Protein 2O8I (pdb70)

Secondary structure (DSSP, 8-state):
--HHHHHHHHTTSSTT-HHHHHHHHHTTGGGS-SSHHHHHHHHHHHHHHS-HHHHHHHHHHSPPHHHHHHHHHTT--TTS--HHHHHHHHHHHHHHHHHHSS------TT--HHHHHHHHHHHHTS-HHHHHHHHHHHHHHHHHHHHH-----

Foldseek 3Di:
DDLVCQLVVQVPLLHVRSVLSNVLVVVPVVVFDLALVGVLVSSVVSLVVDDVVSVVVSQQRDDAPLVVLVVVVVPDVSVVDDPVLSVVSVVLQVLQCVQAVGGDAAQDVPHDSVNVVVCSVVQSPDDNVVNSVVSSVVSSVSSSVVSVVGHHD

Solvent-accessible surface area: 8552 Å² total

Radius of gyration: 16.18 Å; Cα contacts (8 Å, |Δi|>4): 161; chains: 1; bounding box: 36×39×39 Å

CATH classification: 1.10.3330.10

Structure (mmCIF, N/CA/C/O backbone):
data_2O8I
#
_entry.id   2O8I
#
_cell.length_a   130.291
_cell.length_b   130.291
_cell.length_c   83.402
_cell.angle_alpha   90.00
_cell.angle_beta   90.00
_cell.angle_gamma   120.00
#
_symmetry.space_group_name_H-M   'P 65 2 2'
#
loop_
_entity.id
_entity.type
_entity.pdbx_description
1 polymer 'Hypothetical protein Atu2327'
2 water water
#
loop_
_atom_site.group_PDB
_atom_site.id
_atom_site.type_symbol
_atom_site.label_atom_id
_atom_site.label_alt_id
_atom_site.label_comp_id
_atom_site.label_asym_id
_atom_site.label_entity_id
_atom_site.label_seq_id
_atom_site.pdbx_PDB_ins_code
_atom_site.Cartn_x
_atom_site.Cartn_y
_atom_site.Cartn_z
_atom_site.occupancy
_atom_site.B_iso_or_equiv
_atom_site.auth_seq_id
_atom_site.auth_comp_id
_atom_site.auth_asym_id
_atom_site.auth_atom_id
_atom_site.pdbx_PDB_model_num
ATOM 9 N N . VAL A 1 2 ? 19.401 81.293 39.478 1.00 28.23 2 VAL A N 1
ATOM 10 C CA . VAL A 1 2 ? 20.758 80.991 39.043 1.00 26.78 2 VAL A CA 1
ATOM 11 C C . VAL A 1 2 ? 21.663 82.234 39.039 1.00 26.60 2 VAL A C 1
ATOM 12 O O . VAL A 1 2 ? 21.508 83.094 38.193 1.00 26.50 2 VAL A O 1
ATOM 16 N N . THR A 1 3 ? 22.609 82.332 39.970 1.00 26.68 3 THR A N 1
ATOM 17 C CA . THR A 1 3 ? 23.549 83.451 39.960 1.00 27.04 3 THR A CA 1
ATOM 18 C C . THR A 1 3 ? 24.482 83.402 38.769 1.00 28.49 3 THR A C 1
ATOM 19 O O . THR A 1 3 ? 24.567 82.396 38.067 1.00 29.52 3 THR A O 1
ATOM 23 N N . ARG A 1 4 ? 25.197 84.497 38.530 1.00 29.82 4 ARG A N 1
ATOM 24 C CA . ARG A 1 4 ? 26.121 84.601 37.391 1.00 30.34 4 ARG A CA 1
ATOM 25 C C . ARG A 1 4 ? 27.258 83.605 37.525 1.00 30.82 4 ARG A C 1
ATOM 26 O O . ARG A 1 4 ? 27.666 82.976 36.569 1.00 31.95 4 ARG A O 1
ATOM 34 N N . GLU A 1 5 ? 27.771 83.499 38.736 1.00 31.31 5 GLU A N 1
ATOM 35 C CA . GLU A 1 5 ? 28.949 82.771 39.042 1.00 32.09 5 GLU A CA 1
ATOM 36 C C . GLU A 1 5 ? 28.627 81.332 38.750 1.00 31.55 5 GLU A C 1
ATOM 37 O O .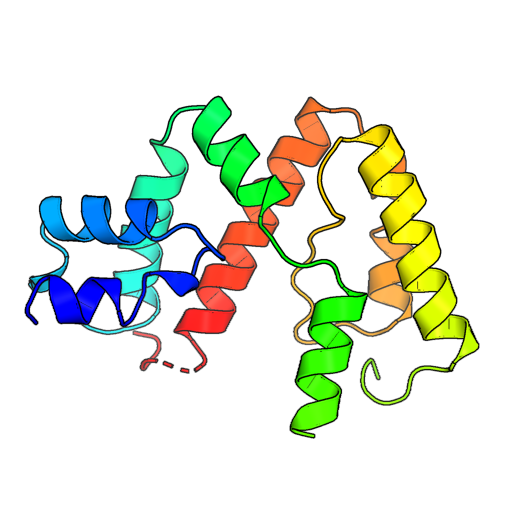 GLU A 1 5 ? 29.439 80.590 38.203 1.00 31.78 5 GLU A O 1
ATOM 43 N N . GLU A 1 6 ? 27.410 80.961 39.081 1.00 30.43 6 GLU A N 1
ATOM 44 C CA . GLU A 1 6 ? 27.000 79.619 38.933 1.00 29.82 6 GLU A CA 1
ATOM 45 C C . GLU A 1 6 ? 26.717 79.262 37.463 1.00 28.60 6 GLU A C 1
ATOM 46 O O . GLU A 1 6 ? 27.220 78.269 36.943 1.00 29.72 6 GLU A O 1
ATOM 52 N N . PHE A 1 7 ? 25.958 80.075 36.774 1.00 27.12 7 PHE A N 1
ATOM 53 C CA . PHE A 1 7 ? 25.778 79.889 35.338 1.00 26.30 7 PHE A CA 1
ATOM 54 C C . PHE A 1 7 ? 27.067 79.758 34.537 1.00 27.13 7 PHE A C 1
ATOM 55 O O . PHE A 1 7 ? 27.182 78.920 33.661 1.00 27.75 7 PHE A O 1
ATOM 63 N N . VAL A 1 8 ? 28.037 80.603 34.809 1.00 28.05 8 VAL A N 1
ATOM 64 C CA . VAL A 1 8 ? 29.251 80.591 34.040 1.00 28.60 8 VAL A CA 1
ATOM 65 C C . VAL A 1 8 ? 30.038 79.378 34.445 1.00 29.92 8 VAL A C 1
ATOM 66 O O . VAL A 1 8 ? 30.775 78.821 33.645 1.00 31.07 8 VAL A O 1
ATOM 70 N N . ALA A 1 9 ? 29.825 78.901 35.663 1.00 29.87 9 ALA A N 1
ATOM 71 C CA . ALA A 1 9 ? 30.617 77.831 36.127 1.00 29.34 9 ALA A CA 1
ATOM 72 C C . ALA A 1 9 ? 30.337 76.426 35.590 1.00 30.85 9 ALA A C 1
ATOM 73 O O . ALA A 1 9 ? 31.182 75.884 34.908 1.00 32.60 9 ALA A O 1
ATOM 75 N N . ARG A 1 10 ? 29.184 75.796 35.758 1.00 31.55 10 ARG A N 1
ATOM 76 C CA . ARG A 1 10 ? 28.114 75.592 34.830 1.00 29.86 10 ARG A CA 1
ATOM 77 C C . ARG A 1 10 ? 28.285 75.381 33.351 1.00 29.35 10 ARG A C 1
ATOM 78 O O . ARG A 1 10 ? 28.393 74.235 32.908 1.00 27.84 10 ARG A O 1
ATOM 86 N N . PHE A 1 11 ? 28.272 76.477 32.593 1.00 28.10 11 PHE A N 1
ATOM 87 C CA . PHE A 1 11 ? 28.133 76.377 31.174 1.00 27.76 11 PHE A CA 1
ATOM 88 C C . PHE A 1 11 ? 29.317 77.079 30.513 1.00 29.05 11 PHE A C 1
ATOM 89 O O . PHE A 1 11 ? 29.409 77.126 29.289 1.00 29.42 11 PHE A O 1
ATOM 97 N N . GLY A 1 12 ? 30.239 77.610 31.317 1.00 29.67 12 GLY A N 1
ATOM 98 C CA . GLY A 1 12 ? 31.471 78.190 30.796 1.00 31.44 12 GLY A CA 1
ATOM 99 C C . GLY A 1 12 ? 32.322 77.279 29.908 1.00 33.33 12 GLY A C 1
ATOM 100 O O . GLY A 1 12 ? 32.974 77.778 28.995 1.00 33.46 12 GLY A O 1
ATOM 101 N N . GLY A 1 13 ? 32.314 75.956 30.181 1.00 34.15 13 GLY A N 1
ATOM 102 C CA . GLY A 1 13 ? 33.093 74.982 29.440 1.00 34.01 13 GLY A CA 1
ATOM 103 C C . GLY A 1 13 ? 32.384 74.347 28.252 1.00 34.90 13 GLY A C 1
ATOM 104 O O . GLY A 1 13 ? 32.966 73.517 27.555 1.00 35.79 13 GLY A O 1
ATOM 105 N N . VAL A 1 14 ? 31.126 74.670 28.017 1.00 34.35 14 VAL A N 1
ATOM 106 C CA . VAL A 1 14 ? 30.392 73.961 26.974 1.00 35.18 14 VAL A CA 1
ATOM 107 C C . VAL A 1 14 ? 31.037 74.274 25.610 1.00 36.04 14 VAL A C 1
ATOM 108 O O . VAL A 1 14 ? 31.108 73.430 24.714 1.00 37.41 14 VAL A O 1
ATOM 112 N N . PHE A 1 15 ? 31.459 75.512 25.449 1.00 36.37 15 PHE A N 1
ATOM 113 C CA . PHE A 1 15 ? 32.376 75.886 24.405 1.00 36.25 15 PHE A CA 1
ATOM 114 C C . PHE A 1 15 ? 33.688 75.917 25.156 1.00 36.46 15 PHE A C 1
ATOM 115 O O . PHE A 1 15 ? 33.913 76.737 26.040 1.00 36.34 15 PHE A O 1
ATOM 123 N N . GLU A 1 16 ? 34.542 74.977 24.808 1.00 36.98 16 GLU A N 1
ATOM 124 C CA . GLU A 1 16 ? 35.735 74.711 25.536 1.00 37.53 16 GLU A CA 1
ATOM 125 C C . GLU A 1 16 ? 36.584 75.963 25.750 1.00 37.81 16 GLU A C 1
ATOM 126 O O . GLU A 1 16 ? 36.764 76.730 24.829 1.00 37.82 16 GLU A O 1
ATOM 132 N N . HIS A 1 17 ? 37.083 76.164 26.975 1.00 38.90 17 HIS A N 1
ATOM 133 C CA . HIS A 1 17 ? 37.901 77.321 27.319 1.00 39.59 17 HIS A CA 1
ATOM 134 C C . HIS A 1 17 ? 37.287 78.644 26.854 1.00 40.79 17 HIS A C 1
ATOM 135 O O . HIS A 1 17 ? 38.007 79.657 26.730 1.00 42.07 17 HIS A O 1
ATOM 142 N N . SER A 1 18 ? 35.963 78.681 26.644 1.00 40.04 18 SER A N 1
ATOM 143 C CA . SER A 1 18 ? 35.325 79.924 26.188 1.00 39.88 18 SER A CA 1
ATOM 144 C C . SER A 1 18 ? 34.220 80.511 27.145 1.00 40.18 18 SER A C 1
ATOM 145 O O . SER A 1 18 ? 33.046 80.714 26.748 1.00 38.83 18 SER A O 1
ATOM 148 N N . PRO A 1 19 ? 34.611 80.784 28.426 1.00 40.02 19 PRO A N 1
ATOM 149 C CA . PRO A 1 19 ? 33.638 81.284 29.387 1.00 39.77 19 PRO A CA 1
ATOM 150 C C . PRO A 1 19 ? 32.950 82.558 28.909 1.00 39.44 19 PRO A C 1
ATOM 151 O O . PRO A 1 19 ? 31.800 82.763 29.261 1.00 40.35 19 PRO A O 1
ATOM 155 N N . PHE A 1 20 ? 33.589 83.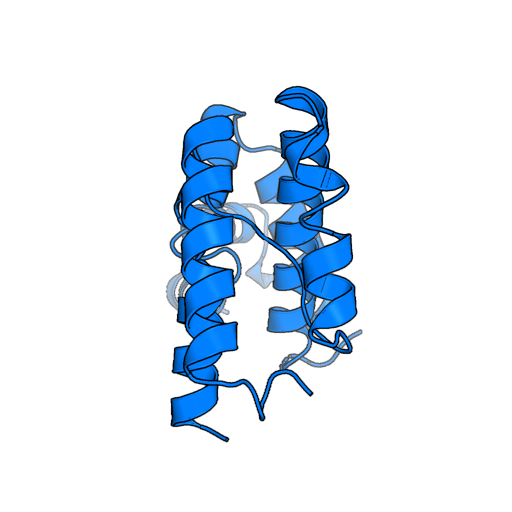374 28.068 1.00 39.02 20 PHE A N 1
ATOM 156 C CA . PHE A 1 20 ? 32.927 84.612 27.582 1.00 38.11 20 PHE A CA 1
ATOM 157 C C . PHE A 1 20 ? 31.586 84.319 26.907 1.00 37.92 20 PHE A C 1
ATOM 158 O O . PHE A 1 20 ? 30.659 85.145 26.991 1.00 38.56 20 PHE A O 1
ATOM 166 N N . ILE A 1 21 ? 31.467 83.164 26.238 1.00 37.56 21 ILE A N 1
ATOM 167 C CA . ILE A 1 21 ? 30.177 82.737 25.646 1.00 37.33 21 ILE A CA 1
ATOM 168 C C . ILE A 1 21 ? 29.097 82.727 26.731 1.00 38.31 21 ILE A C 1
ATOM 169 O O . ILE A 1 21 ? 28.000 83.280 26.531 1.00 38.38 21 ILE A O 1
ATOM 174 N N . ALA A 1 22 ? 29.436 82.156 27.897 1.00 38.79 22 ALA A N 1
ATOM 175 C CA . ALA A 1 22 ? 28.489 81.978 28.988 1.00 38.78 22 ALA A CA 1
ATOM 176 C C . ALA A 1 22 ? 28.248 83.292 29.704 1.00 39.57 22 ALA A C 1
ATOM 177 O O . ALA A 1 22 ? 27.121 83.529 30.111 1.00 40.89 22 ALA A O 1
ATOM 179 N N . GLU A 1 23 ? 29.284 84.126 29.874 1.00 39.78 23 GLU A N 1
ATOM 180 C CA . GLU A 1 23 ? 29.149 85.472 30.475 1.00 40.68 23 GLU A CA 1
ATOM 181 C C . GLU A 1 23 ? 28.126 86.304 29.684 1.00 40.35 23 GLU A C 1
ATOM 182 O O . GLU A 1 23 ? 27.167 86.843 30.249 1.00 41.60 23 GLU A O 1
ATOM 188 N N . ARG A 1 24 ? 28.320 86.410 28.375 1.00 39.01 24 ARG A N 1
ATOM 189 C CA . ARG A 1 24 ? 27.417 87.197 27.558 1.00 38.18 24 ARG A CA 1
ATOM 190 C C . ARG A 1 24 ? 26.033 86.617 27.547 1.00 37.92 24 ARG A C 1
ATOM 191 O O . ARG A 1 24 ? 25.053 87.374 27.614 1.00 39.58 24 ARG A O 1
ATOM 199 N N . ALA A 1 25 ? 25.916 85.287 27.456 1.00 36.87 25 ALA A N 1
ATOM 200 C CA . ALA A 1 25 ? 24.577 84.662 27.541 1.00 34.67 25 ALA A CA 1
ATOM 201 C C . ALA A 1 25 ? 23.891 85.069 28.844 1.00 33.25 25 ALA A C 1
ATOM 202 O O . ALA A 1 25 ? 22.667 85.236 28.862 1.00 32.41 25 ALA A O 1
ATOM 204 N N . TYR A 1 26 ? 24.675 85.214 29.917 1.00 31.21 26 TYR A N 1
ATOM 205 C CA . TYR A 1 26 ? 24.081 85.524 31.193 1.00 31.18 26 TYR A CA 1
ATOM 206 C C . TYR A 1 26 ? 23.532 86.956 31.181 1.00 32.43 26 TYR A C 1
ATOM 207 O O . TYR A 1 26 ? 22.427 87.215 31.696 1.00 32.11 26 TYR A O 1
ATOM 216 N N . ASP A 1 27 ? 24.297 87.868 30.565 1.00 33.43 27 ASP A N 1
ATOM 217 C CA . ASP A 1 27 ? 23.888 89.254 30.425 1.00 34.19 27 ASP A CA 1
ATOM 218 C C . ASP A 1 27 ? 22.751 89.442 29.440 1.00 33.77 27 ASP A C 1
ATOM 219 O O . ASP A 1 27 ? 22.055 90.453 29.514 1.00 34.92 27 ASP A O 1
ATOM 224 N N . ALA A 1 28 ? 22.517 88.467 28.572 1.00 32.56 28 ALA A N 1
ATOM 225 C CA . ALA A 1 28 ? 21.325 88.459 27.720 1.00 32.12 28 ALA A CA 1
ATOM 226 C C . ALA A 1 28 ? 20.089 87.860 28.388 1.00 32.74 28 ALA A C 1
ATOM 227 O O . ALA A 1 28 ? 19.018 87.737 27.753 1.00 33.47 28 ALA A O 1
ATOM 229 N N . GLY A 1 29 ? 20.203 87.490 29.661 1.00 32.87 29 GLY A N 1
ATOM 230 C CA . GLY A 1 29 ? 19.031 87.029 30.399 1.00 32.67 29 GLY A CA 1
ATOM 231 C C . GLY A 1 29 ? 19.048 85.530 30.636 1.00 32.40 29 GLY A C 1
ATOM 232 O O . GLY A 1 29 ? 18.006 84.923 30.899 1.00 32.19 29 GLY A O 1
ATOM 233 N N . GLY A 1 30 ? 20.237 84.942 30.555 1.00 32.28 30 GLY A N 1
ATOM 234 C CA . GLY A 1 30 ? 20.449 83.510 30.852 1.00 31.82 30 GLY A CA 1
ATOM 235 C C . GLY A 1 30 ? 19.694 82.950 32.063 1.00 31.19 30 GLY A C 1
ATOM 236 O O . GLY A 1 30 ? 19.065 81.883 31.963 1.00 32.09 30 GLY A O 1
ATOM 237 N N . ALA A 1 31 ? 19.707 83.667 33.188 1.00 29.17 31 ALA A N 1
ATOM 238 C CA . ALA A 1 31 ? 19.027 83.185 34.399 1.00 28.17 31 ALA A CA 1
ATOM 239 C C . ALA A 1 31 ? 17.530 82.982 34.268 1.00 27.67 31 ALA A C 1
ATOM 240 O O . ALA A 1 31 ? 16.938 82.428 35.165 1.00 27.56 31 ALA A O 1
ATOM 242 N N . GLY A 1 32 ? 16.916 83.464 33.187 1.00 27.88 32 GLY A N 1
ATOM 243 C CA . GLY A 1 32 ? 15.470 83.308 32.961 1.00 27.46 32 GLY A CA 1
ATOM 244 C C . GLY A 1 32 ? 15.180 82.111 32.055 1.00 27.80 32 GLY A C 1
ATOM 245 O O . GLY A 1 32 ? 14.004 81.774 31.808 1.00 27.33 32 GLY A O 1
ATOM 246 N N . LEU A 1 33 ? 16.250 81.469 31.547 1.00 27.37 33 LEU A N 1
ATOM 247 C CA . LEU A 1 33 ? 16.111 80.267 30.708 1.00 27.42 33 LEU A CA 1
ATOM 248 C C . LEU A 1 33 ? 15.544 79.106 31.506 1.00 27.04 33 LEU A C 1
ATOM 249 O O . LEU A 1 33 ? 15.859 78.945 32.668 1.00 26.99 33 LEU A O 1
ATOM 254 N N . GLU A 1 34 ? 14.677 78.328 30.881 1.00 26.75 34 GLU A N 1
ATOM 255 C CA . GLU A 1 34 ? 14.408 76.964 31.301 1.00 26.57 34 GLU A CA 1
ATOM 256 C C . GLU A 1 34 ? 15.759 76.189 31.211 1.00 25.86 34 GLU A C 1
ATOM 257 O O . GLU A 1 34 ? 16.526 76.309 30.209 1.00 23.80 34 GLU A O 1
ATOM 263 N N . LEU A 1 35 ? 16.072 75.409 32.245 1.00 24.86 35 LEU A N 1
ATOM 264 C CA . LEU A 1 35 ? 17.343 74.705 32.206 1.00 24.30 35 LEU A CA 1
ATOM 265 C C . LEU A 1 35 ? 17.173 73.363 31.482 1.00 24.31 35 LEU A C 1
ATOM 266 O O . LEU A 1 35 ? 17.029 72.288 32.101 1.00 24.18 35 LEU A O 1
ATOM 271 N N . THR A 1 36 ? 17.143 73.472 30.160 1.00 23.78 36 THR A N 1
ATOM 272 C CA . THR A 1 36 ? 17.034 72.343 29.281 1.00 24.17 36 THR A CA 1
ATOM 273 C C . THR A 1 36 ? 18.154 72.498 28.284 1.00 25.05 36 THR A C 1
ATOM 274 O O . THR A 1 36 ? 18.620 73.612 28.047 1.00 25.20 36 THR A O 1
ATOM 278 N N . ALA A 1 37 ? 18.586 71.388 27.700 1.00 25.94 37 ALA A N 1
ATOM 279 C CA . ALA A 1 37 ? 19.580 71.456 26.663 1.00 27.30 37 ALA A CA 1
ATOM 280 C C . ALA A 1 37 ? 19.115 72.345 25.522 1.00 28.92 37 ALA A C 1
ATOM 281 O O . ALA A 1 37 ? 19.894 73.158 25.098 1.00 30.38 37 ALA A O 1
ATOM 283 N N . LYS A 1 38 ? 17.864 72.231 25.042 1.00 30.28 38 LYS A N 1
ATOM 284 C CA . LYS A 1 38 ? 17.364 73.099 23.953 1.00 32.30 38 LYS A CA 1
ATOM 285 C C . LYS A 1 38 ? 17.493 74.574 24.266 1.00 31.07 38 LYS A C 1
ATOM 286 O O . LYS A 1 38 ? 18.111 75.324 23.488 1.00 30.93 38 LYS A O 1
ATOM 292 N N . ALA A 1 39 ? 16.934 74.987 25.411 1.00 30.19 39 ALA A N 1
ATOM 293 C CA . ALA A 1 39 ? 16.984 76.385 25.834 1.00 29.80 39 ALA A CA 1
ATOM 294 C C . ALA A 1 39 ? 18.420 76.864 25.975 1.00 30.12 39 ALA A C 1
ATOM 295 O O . ALA A 1 39 ? 18.817 77.792 25.303 1.00 30.99 39 ALA A O 1
ATOM 297 N N . VAL A 1 40 ? 19.230 76.207 26.801 1.00 30.60 40 VAL A N 1
ATOM 298 C CA . VAL A 1 40 ? 20.582 76.716 27.078 1.00 30.11 40 VAL A CA 1
ATOM 299 C C . VAL A 1 40 ? 21.449 76.692 25.805 1.00 31.90 40 VAL A C 1
ATOM 300 O O . VAL A 1 40 ? 22.256 77.613 25.567 1.00 32.88 40 VAL A O 1
ATOM 304 N N . HIS A 1 41 ? 21.284 75.662 24.980 1.00 32.21 41 HIS A N 1
ATOM 305 C CA . HIS A 1 41 ? 22.028 75.586 23.732 1.00 33.14 41 HIS A CA 1
ATOM 306 C C . HIS A 1 41 ? 21.664 76.724 22.784 1.00 33.82 41 HIS A C 1
ATOM 307 O O . HIS A 1 41 ? 22.563 77.295 22.158 1.00 33.73 41 HIS A O 1
ATOM 314 N N . GLY A 1 42 ? 20.359 77.043 22.665 1.00 33.67 42 GLY A N 1
ATOM 315 C CA . GLY A 1 42 ? 19.942 78.116 21.794 1.00 33.71 42 GLY A CA 1
ATOM 316 C C . GLY A 1 42 ? 20.632 79.407 22.254 1.00 35.10 42 GLY A C 1
ATOM 317 O O . GLY A 1 42 ? 21.130 80.192 21.423 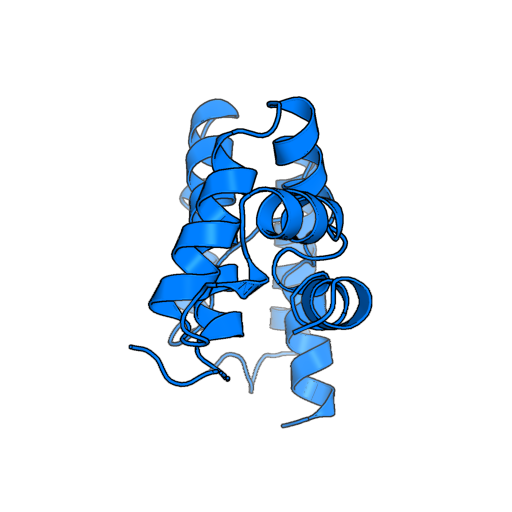1.00 35.46 42 GLY A O 1
ATOM 318 N N . ALA A 1 43 ? 20.687 79.606 23.581 1.00 34.90 43 ALA A N 1
ATOM 319 C CA . ALA A 1 43 ? 21.200 80.834 24.181 1.00 35.08 43 ALA A CA 1
ATOM 320 C C . ALA A 1 43 ? 22.699 80.949 23.979 1.00 35.53 43 ALA A C 1
ATOM 321 O O . ALA A 1 43 ? 23.196 82.009 23.597 1.00 36.07 43 ALA A O 1
ATOM 323 N N . LEU A 1 44 ? 23.411 79.847 24.205 1.00 36.02 44 LEU A N 1
ATOM 324 C CA . LEU A 1 44 ? 24.857 79.807 23.998 1.00 36.36 44 LEU A CA 1
ATOM 325 C C . LEU A 1 44 ? 25.252 79.943 22.513 1.00 37.11 44 LEU A C 1
ATOM 326 O O . LEU A 1 44 ? 26.143 80.757 22.188 1.00 38.01 44 LEU A O 1
ATOM 331 N N . CYS A 1 45 ? 24.589 79.205 21.613 1.00 36.93 45 CYS A N 1
ATOM 332 C CA . CYS A 1 45 ? 24.833 79.382 20.178 1.00 37.43 45 CYS A CA 1
ATOM 333 C C . CYS A 1 45 ? 24.603 80.819 19.735 1.00 38.22 45 CYS A C 1
ATOM 334 O O . CYS A 1 45 ? 25.380 81.359 18.929 1.00 39.42 45 CYS A O 1
ATOM 337 N N . ALA A 1 46 ? 23.555 81.448 20.263 1.00 38.43 46 ALA A N 1
ATOM 338 C CA . ALA A 1 46 ? 23.279 82.829 19.937 1.00 38.82 46 ALA A CA 1
ATOM 339 C C . ALA A 1 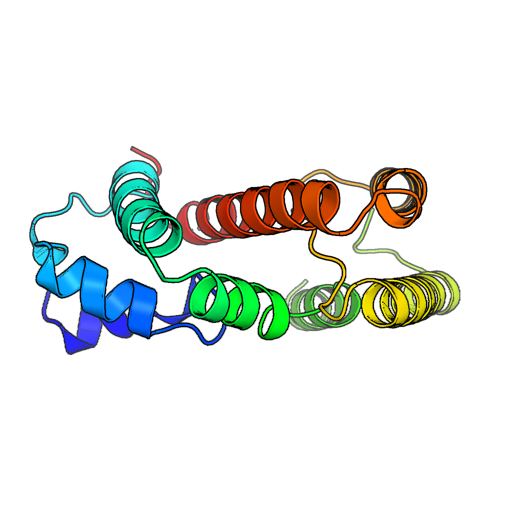46 ? 24.495 83.705 20.176 1.00 39.07 46 ALA A C 1
ATOM 340 O O . ALA A 1 46 ? 24.853 84.501 19.307 1.00 39.95 46 ALA A O 1
ATOM 342 N N . GLN A 1 47 ? 25.146 83.568 21.323 1.00 39.24 47 GLN A N 1
ATOM 343 C CA . GLN A 1 47 ? 26.352 84.350 21.555 1.00 39.82 47 GLN A CA 1
ATOM 344 C C . GLN A 1 47 ? 27.515 83.926 20.647 1.00 40.93 47 GLN A C 1
ATOM 345 O O . GLN A 1 47 ? 28.355 84.760 20.271 1.00 41.92 47 GLN A O 1
ATOM 351 N N . PHE A 1 48 ? 27.594 82.641 20.326 1.00 41.39 48 PHE A N 1
ATOM 352 C CA . PHE A 1 48 ? 28.692 82.147 19.518 1.00 42.57 48 PHE A CA 1
ATOM 353 C C . PHE A 1 48 ? 28.538 82.709 18.119 1.00 43.73 48 PHE A C 1
ATOM 354 O O . PHE A 1 48 ? 29.527 83.031 17.448 1.00 44.01 48 PHE A O 1
ATOM 362 N N . ARG A 1 49 ? 27.292 82.815 17.673 1.00 44.12 49 ARG A N 1
ATOM 363 C CA . ARG A 1 49 ? 27.039 83.283 16.337 1.00 45.27 49 ARG A CA 1
ATOM 364 C C . ARG A 1 49 ? 27.292 84.763 16.161 1.00 45.48 49 ARG A C 1
ATOM 365 O O . ARG A 1 49 ? 27.535 85.216 15.067 1.00 46.31 49 ARG A O 1
ATOM 373 N N . VAL A 1 50 ? 27.244 85.509 17.243 1.00 45.73 50 VAL A N 1
ATOM 374 C CA . VAL A 1 50 ? 27.246 86.952 17.172 1.00 46.29 50 VAL A CA 1
ATOM 375 C C . VAL A 1 50 ? 28.597 87.533 17.578 1.00 45.92 50 VAL A C 1
ATOM 376 O O . VAL A 1 50 ? 28.814 88.731 17.508 1.00 45.62 50 VAL A O 1
ATOM 380 N N . ALA A 1 51 ? 29.493 86.644 17.994 1.00 46.04 51 ALA A N 1
ATOM 381 C CA . ALA A 1 51 ? 30.859 86.956 18.398 1.00 45.88 51 ALA A CA 1
ATOM 382 C C . ALA A 1 51 ? 31.640 87.354 17.152 1.00 45.91 51 ALA A C 1
ATOM 383 O O . ALA A 1 51 ? 31.228 87.024 16.049 1.00 46.15 51 ALA A O 1
ATOM 385 N N . SER A 1 52 ? 32.752 88.062 17.311 1.00 46.00 52 SER A N 1
ATOM 386 C CA . SER A 1 52 ? 33.507 88.549 16.158 1.00 46.32 52 SER A CA 1
ATOM 387 C C . SER A 1 52 ? 34.059 87.318 15.441 1.00 47.02 52 SER A C 1
ATOM 388 O O . SER A 1 52 ? 34.090 86.237 16.039 1.00 46.87 52 SER A O 1
ATOM 391 N N . GLU A 1 53 ? 34.472 87.443 14.173 1.00 47.69 53 GLU A N 1
ATOM 392 C CA . GLU A 1 53 ? 35.169 86.301 13.528 1.00 47.77 53 GLU A CA 1
ATOM 393 C C . GLU A 1 53 ? 36.467 85.906 14.266 1.00 46.87 53 GLU A C 1
ATOM 394 O O . GLU A 1 53 ? 36.752 84.719 14.389 1.00 46.97 53 GLU A O 1
ATOM 400 N N . ALA A 1 54 ? 37.231 86.877 14.778 1.00 45.74 54 ALA A N 1
ATOM 401 C CA . ALA A 1 54 ? 38.403 86.553 15.613 1.00 44.94 54 ALA A CA 1
ATOM 402 C C . ALA A 1 54 ? 38.006 85.677 16.813 1.00 44.57 54 ALA A C 1
ATOM 403 O O . ALA A 1 54 ? 38.682 84.698 17.122 1.00 43.80 54 ALA A O 1
ATOM 405 N N . GLU A 1 55 ? 36.910 86.048 17.480 1.00 44.08 55 GLU A N 1
ATOM 406 C CA . GLU A 1 55 ? 36.479 85.337 18.679 1.00 44.08 55 GLU A CA 1
ATOM 407 C C . GLU A 1 55 ? 36.062 83.908 18.353 1.00 43.22 55 GLU A C 1
ATOM 408 O O . GLU A 1 55 ? 36.488 82.973 19.038 1.00 43.69 55 GLU A O 1
ATOM 414 N N . ARG A 1 56 ? 35.277 83.737 17.293 1.00 42.10 56 ARG A N 1
ATOM 415 C CA . ARG A 1 56 ? 34.915 82.421 16.803 1.00 41.75 56 ARG A CA 1
ATOM 416 C C . ARG A 1 56 ? 36.159 81.588 16.434 1.00 41.82 56 ARG A C 1
ATOM 417 O O . ARG A 1 56 ? 36.245 80.381 16.753 1.00 41.69 56 ARG A O 1
ATOM 425 N N . LEU A 1 57 ? 37.142 82.233 15.810 1.00 41.49 57 LEU A N 1
ATOM 426 C CA . LEU A 1 57 ? 38.402 81.556 15.475 1.00 41.39 57 LEU A CA 1
ATOM 427 C C . LEU A 1 57 ? 39.131 81.100 16.746 1.00 41.09 57 LEU A C 1
ATOM 428 O O . LEU A 1 57 ? 39.725 79.991 16.774 1.00 40.92 57 LEU A O 1
ATOM 433 N N . GLY A 1 58 ? 39.060 81.934 17.795 1.00 40.39 58 GLY A N 1
ATOM 434 C CA . GLY A 1 58 ? 39.595 81.575 19.117 1.00 39.92 58 GLY A CA 1
ATOM 435 C C . GLY A 1 58 ? 38.926 80.336 19.717 1.00 40.08 58 GLY A C 1
ATOM 436 O O . GLY A 1 58 ? 39.565 79.521 20.383 1.00 40.17 58 GLY A O 1
ATOM 437 N N . VAL A 1 59 ? 37.636 80.169 19.462 1.00 40.39 59 VAL A N 1
ATOM 438 C CA . VAL A 1 59 ? 36.900 79.050 20.037 1.00 40.24 59 VAL A CA 1
ATOM 439 C C . VAL A 1 59 ? 37.360 77.789 19.359 1.00 40.85 59 VAL A C 1
ATOM 440 O O . VAL A 1 59 ? 37.574 76.778 20.021 1.00 41.83 59 VAL A O 1
ATOM 444 N N . LEU A 1 60 ? 37.527 77.848 18.042 1.00 40.98 60 LEU A N 1
ATOM 445 C CA . LEU A 1 60 ? 37.966 76.677 17.272 1.00 41.20 60 LEU A CA 1
ATOM 446 C C . LEU A 1 60 ? 39.324 76.232 17.744 1.00 41.56 60 LEU A C 1
ATOM 447 O O . LEU A 1 60 ? 39.571 75.048 17.934 1.00 41.84 60 LEU A O 1
ATOM 452 N N . ARG A 1 61 ? 40.206 77.205 17.934 1.00 41.76 61 ARG A N 1
ATOM 453 C CA . ARG A 1 61 ? 41.560 76.916 18.307 1.00 42.28 61 ARG A CA 1
ATOM 454 C C . ARG A 1 61 ? 41.679 76.372 19.717 1.00 42.09 61 ARG A C 1
ATOM 455 O O . ARG A 1 61 ? 42.625 75.682 20.009 1.00 42.36 61 ARG A O 1
ATOM 463 N N . ALA A 1 62 ? 40.730 76.682 20.590 1.00 42.41 62 ALA A N 1
ATOM 464 C CA . ALA A 1 62 ? 40.793 76.217 21.988 1.00 42.56 62 ALA A CA 1
ATOM 465 C C . ALA A 1 62 ? 40.219 74.802 22.116 1.00 42.83 62 ALA A C 1
ATOM 466 O O . ALA A 1 62 ? 40.486 74.101 23.091 1.00 42.93 62 ALA A O 1
ATOM 468 N N . HIS A 1 63 ? 39.420 74.393 21.135 1.00 42.59 63 HIS A N 1
ATOM 469 C CA . HIS A 1 63 ? 38.775 73.108 21.182 1.00 42.97 63 HIS A CA 1
ATOM 470 C C . HIS A 1 63 ? 39.768 71.918 21.207 1.00 44.09 63 HIS A C 1
ATOM 471 O O . HIS A 1 63 ? 40.784 71.923 20.513 1.00 44.24 63 HIS A O 1
ATOM 478 N N . PRO A 1 64 ? 39.511 70.914 22.063 1.00 45.09 64 PRO A N 1
ATOM 479 C CA . PRO A 1 64 ? 40.453 69.792 22.105 1.00 45.24 64 PRO A CA 1
ATOM 480 C C . PRO A 1 64 ? 40.439 68.951 20.833 1.00 45.54 64 PRO A C 1
ATOM 481 O O . PRO A 1 64 ? 39.390 68.833 20.152 1.00 45.40 64 PRO A O 1
ATOM 485 N N . ASP A 1 65 ? 41.600 68.376 20.526 1.00 44.61 65 ASP A N 1
ATOM 486 C CA . ASP A 1 65 ? 41.702 67.443 19.419 1.00 44.56 65 ASP A CA 1
ATOM 487 C C . ASP A 1 65 ? 41.129 66.067 19.793 1.00 44.00 65 ASP A C 1
ATOM 488 O O . ASP A 1 65 ? 40.923 65.731 20.971 1.00 43.68 65 ASP A O 1
ATOM 493 N N . LEU A 1 66 ? 40.847 65.294 18.764 1.00 42.92 66 LEU A N 1
ATOM 494 C CA . LEU A 1 66 ? 40.261 64.010 18.928 1.00 42.99 66 LEU A CA 1
ATOM 495 C C . LEU A 1 66 ? 41.011 63.070 19.914 1.00 42.77 66 LEU A C 1
ATOM 496 O O . LEU A 1 66 ? 40.418 62.497 20.838 1.00 43.25 66 LEU A O 1
ATOM 501 N N . ALA A 1 67 ? 42.313 62.926 19.756 1.00 43.01 67 ALA A N 1
ATOM 502 C CA . ALA A 1 67 ? 43.086 62.074 20.701 1.00 42.71 67 ALA A CA 1
ATOM 503 C C . ALA A 1 67 ? 42.914 62.500 22.141 1.00 42.29 67 ALA A C 1
ATOM 504 O O . ALA A 1 67 ? 42.768 61.655 23.024 1.00 43.66 67 ALA A O 1
ATOM 506 N N . GLY A 1 68 ? 42.883 63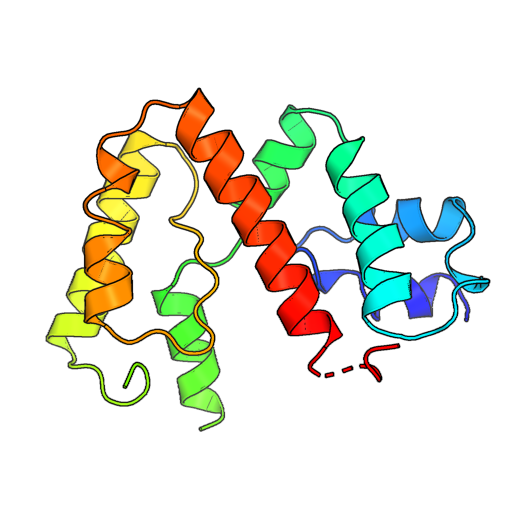.800 22.384 1.00 42.33 68 GLY A N 1
ATOM 507 C CA . GLY A 1 68 ? 42.618 64.329 23.705 1.00 42.60 68 GLY A CA 1
ATOM 508 C C . GLY A 1 68 ? 41.234 63.956 24.207 1.00 44.43 68 GLY A C 1
ATOM 509 O O . GLY A 1 68 ? 41.054 63.731 25.416 1.00 46.01 68 GLY A O 1
ATOM 510 N N . LYS A 1 69 ? 40.233 63.893 23.322 1.00 43.76 69 LYS A N 1
ATOM 511 C CA . LYS A 1 69 ? 38.912 63.509 23.790 1.00 43.99 69 LYS A CA 1
ATOM 512 C C . LYS A 1 69 ? 38.913 62.017 24.129 1.00 42.68 69 LYS A C 1
ATOM 513 O O . LYS A 1 69 ? 38.333 61.597 25.139 1.00 42.68 69 LYS A O 1
ATOM 519 N N . LEU A 1 70 ? 39.561 61.223 23.284 1.00 41.01 70 LEU A N 1
ATOM 520 C CA . LEU A 1 70 ? 39.601 59.772 23.482 1.00 40.27 70 LEU A CA 1
ATOM 521 C C . LEU A 1 70 ? 40.304 59.416 24.792 1.00 39.79 70 LEU A C 1
ATOM 522 O O . LEU A 1 70 ? 39.861 58.529 25.536 1.00 39.26 70 LEU A O 1
ATOM 527 N N . ALA A 1 71 ? 41.374 60.142 25.091 1.00 39.34 71 ALA A N 1
ATOM 528 C CA . ALA A 1 71 ? 42.078 59.925 26.337 1.00 39.28 71 ALA A CA 1
ATOM 529 C C . ALA A 1 71 ? 41.248 60.293 27.567 1.00 38.73 71 ALA A C 1
ATOM 530 O O . ALA A 1 71 ? 41.264 59.596 28.576 1.00 38.22 71 ALA A O 1
ATOM 532 N N . ILE A 1 72 ? 40.495 61.373 27.491 1.00 38.79 72 ILE A N 1
ATOM 533 C CA . ILE A 1 72 ? 39.592 61.649 28.596 1.00 39.47 72 ILE A CA 1
ATOM 534 C C . ILE A 1 72 ? 38.530 60.545 28.764 1.00 39.09 72 ILE A C 1
ATOM 535 O O . ILE A 1 72 ? 38.247 60.133 29.894 1.00 38.89 72 ILE A O 1
ATOM 540 N N . ALA A 1 73 ? 37.993 60.037 27.654 1.00 38.22 73 ALA A N 1
ATOM 541 C CA . ALA A 1 73 ? 37.099 58.887 27.707 1.00 38.44 73 ALA A CA 1
ATOM 542 C C . ALA A 1 73 ? 37.775 57.635 28.345 1.00 38.71 73 ALA A C 1
ATOM 543 O O . ALA A 1 73 ? 37.207 57.001 29.246 1.00 39.29 73 ALA A O 1
ATOM 545 N N . GLY A 1 74 ? 38.982 57.294 27.903 1.00 38.56 74 GLY A N 1
ATOM 546 C CA . GLY A 1 74 ? 39.776 56.245 28.559 1.00 38.97 74 GLY A CA 1
ATOM 547 C C . GLY A 1 74 ? 39.941 56.325 30.071 1.00 39.07 74 GLY A C 1
ATOM 548 O O . GLY A 1 74 ? 40.213 55.317 30.711 1.00 38.78 74 GLY A O 1
ATOM 549 N N . GLU A 1 75 ? 39.793 57.520 30.649 1.00 40.01 75 GLU A N 1
ATOM 550 C CA . GLU A 1 75 ? 39.798 57.680 32.110 1.00 40.36 75 GLU A CA 1
ATOM 551 C C . GLU A 1 75 ? 38.533 57.245 32.768 1.00 41.04 75 GLU A C 1
ATOM 552 O O . GLU A 1 75 ? 38.547 57.005 33.964 1.00 41.47 75 GLU A O 1
ATOM 558 N N . LEU A 1 76 ? 37.431 57.205 32.031 1.00 41.98 76 LEU A N 1
ATOM 559 C CA . LEU A 1 76 ? 36.156 56.918 32.663 1.00 43.85 76 LEU A CA 1
ATOM 560 C C . LEU A 1 76 ? 35.583 55.552 32.297 1.00 44.19 76 LEU A C 1
ATOM 561 O O . LEU A 1 76 ? 35.023 54.879 33.156 1.00 44.43 76 LEU A O 1
ATOM 566 N N . THR A 1 77 ? 35.758 55.137 31.035 1.00 44.93 77 THR A N 1
ATOM 567 C CA . THR A 1 77 ? 35.091 53.936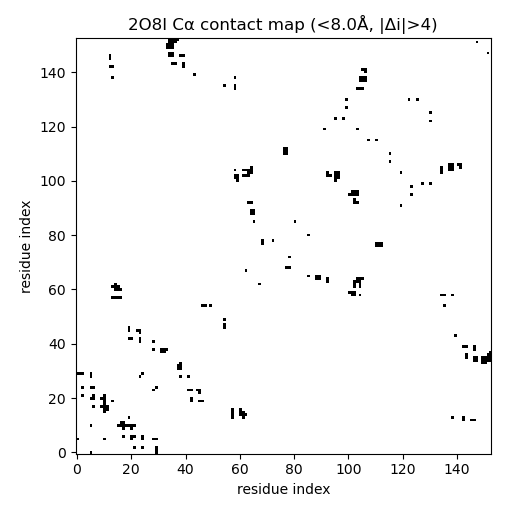 30.446 1.00 44.73 77 THR A CA 1
ATOM 568 C C . THR A 1 77 ? 35.557 52.582 31.029 1.00 44.00 77 THR A C 1
ATOM 569 O O . THR A 1 77 ? 35.164 52.189 32.127 1.00 42.49 77 THR A O 1
ATOM 571 N N . GLY A 1 88 ? 32.901 51.847 17.391 1.00 60.57 88 GLY A N 1
ATOM 572 C CA . GLY A 1 88 ? 34.010 51.268 18.152 1.00 61.19 88 GLY A CA 1
ATOM 573 C C . GLY A 1 88 ? 35.216 52.195 18.381 1.00 61.53 88 GLY A C 1
ATOM 574 O O . GLY A 1 88 ? 36.395 51.775 18.199 1.00 61.77 88 GLY A O 1
ATOM 575 N N . LEU A 1 89 ? 34.949 53.448 18.786 1.00 60.77 89 LEU A N 1
ATOM 576 C CA . LEU A 1 89 ? 36.036 54.372 19.153 1.00 59.83 89 LEU A CA 1
ATOM 577 C C . LEU A 1 89 ? 36.673 54.065 20.500 1.00 59.81 89 LEU A C 1
ATOM 578 O O . LEU A 1 89 ? 37.710 54.608 20.835 1.00 60.29 89 LEU A O 1
ATOM 583 N N . ASP A 1 90 ? 36.054 53.180 21.260 1.00 59.91 90 ASP A N 1
ATOM 584 C CA . ASP A 1 90 ? 36.584 52.754 22.547 1.00 60.40 90 ASP A CA 1
ATOM 585 C C . ASP A 1 90 ? 37.636 51.610 22.407 1.00 60.11 90 ASP A C 1
ATOM 586 O O . ASP A 1 90 ? 38.337 51.279 23.372 1.00 60.35 90 ASP A O 1
ATOM 591 N N . ARG A 1 91 ? 37.733 50.997 21.222 1.00 59.02 91 ARG A N 1
ATOM 592 C CA . ARG A 1 91 ? 38.603 49.826 21.033 1.00 57.71 91 ARG A CA 1
ATOM 593 C C . ARG A 1 91 ? 39.721 50.081 20.002 1.00 55.80 91 ARG A C 1
ATOM 594 O O . ARG A 1 91 ? 40.106 49.179 19.247 1.00 55.02 91 ARG A O 1
ATOM 602 N N . LEU A 1 92 ? 40.241 51.310 19.973 1.00 53.63 92 LEU A N 1
ATOM 603 C CA . LEU A 1 92 ? 41.226 51.684 18.959 1.00 51.49 92 LEU A CA 1
ATOM 604 C C . LEU A 1 92 ? 42.593 51.103 19.218 1.00 49.74 92 LEU A C 1
ATOM 605 O O . LEU A 1 92 ? 43.006 50.975 20.360 1.00 49.56 92 LEU A O 1
ATOM 610 N N . SER A 1 93 ? 43.300 50.787 18.139 1.00 47.73 93 SER A N 1
ATOM 611 C CA . SER A 1 93 ? 44.720 50.429 18.186 1.00 45.50 93 SER A CA 1
ATOM 612 C C . SER A 1 93 ? 45.614 51.515 18.784 1.00 44.85 93 SER A C 1
ATOM 613 O O . SER A 1 93 ? 45.302 52.714 18.663 1.00 44.40 93 SER A O 1
ATOM 616 N N . PRO A 1 94 ? 46.752 51.100 19.387 1.00 43.97 94 PRO A N 1
ATOM 617 C CA . PRO A 1 94 ? 47.860 52.060 19.509 1.00 43.80 94 PRO A CA 1
ATOM 618 C C . PRO A 1 94 ? 48.156 52.751 18.166 1.00 44.21 94 PRO A C 1
ATOM 619 O O . PRO A 1 94 ? 48.255 53.972 18.131 1.00 43.87 94 PRO A O 1
ATOM 623 N N . GLN A 1 95 ? 48.203 51.982 17.081 1.00 45.02 95 GLN A N 1
ATOM 624 C CA . GLN A 1 95 ? 48.363 52.489 15.722 1.00 47.18 95 GLN A CA 1
ATOM 625 C C . GLN A 1 95 ? 47.250 53.424 15.235 1.00 47.28 95 GLN A C 1
ATOM 626 O O . GLN A 1 95 ? 47.544 54.441 14.587 1.00 47.46 95 GLN A O 1
ATOM 632 N N . GLU A 1 96 ? 45.981 53.078 15.504 1.00 47.12 96 GLU A N 1
ATOM 633 C CA . GLU A 1 96 ? 44.847 53.960 15.125 1.00 46.71 96 GLU A CA 1
ATOM 634 C C . GLU A 1 96 ? 44.801 55.271 15.932 1.00 46.27 96 GLU A C 1
ATOM 635 O O . GLU A 1 96 ? 44.603 56.355 15.340 1.00 46.60 96 GLU A O 1
ATOM 641 N N . HIS A 1 97 ? 45.019 55.194 17.252 1.00 45.01 97 HIS A N 1
ATOM 642 C CA . HIS A 1 97 ? 45.276 56.401 18.026 1.00 44.22 97 HIS A CA 1
ATOM 643 C C . HIS A 1 97 ? 46.325 57.290 17.347 1.00 43.83 97 HIS A C 1
ATOM 644 O O . HIS A 1 97 ? 46.104 58.491 17.146 1.00 42.70 97 HIS A O 1
ATOM 651 N N . ALA A 1 98 ? 47.464 56.687 16.993 1.00 43.19 98 ALA A N 1
ATOM 652 C CA . ALA A 1 98 ? 48.554 57.427 16.361 1.00 43.39 98 ALA A CA 1
ATOM 653 C C . ALA A 1 98 ? 48.135 58.069 15.035 1.00 43.58 98 ALA A C 1
ATOM 654 O O . ALA A 1 98 ? 48.537 59.204 14.739 1.00 43.30 98 ALA A O 1
ATOM 656 N N . ARG A 1 99 ? 47.318 57.358 14.247 1.00 44.10 99 ARG A N 1
ATOM 657 C CA . ARG A 1 99 ? 46.856 57.909 12.976 1.00 44.95 99 ARG A CA 1
ATOM 658 C C . ARG A 1 99 ? 46.019 59.146 13.274 1.00 43.68 99 ARG A C 1
ATOM 659 O O . ARG A 1 99 ? 46.167 60.153 12.596 1.00 43.46 99 ARG A O 1
ATOM 667 N N . PHE A 1 100 ? 45.164 59.091 14.295 1.00 43.22 100 PHE A N 1
ATOM 668 C CA . PHE A 1 100 ? 44.346 60.277 14.607 1.00 43.55 100 PHE A CA 1
ATOM 669 C C . PHE A 1 100 ? 45.205 61.487 14.900 1.00 43.43 100 PHE A C 1
ATOM 670 O O . PHE A 1 100 ? 44.957 62.563 14.340 1.00 43.54 100 PHE A O 1
ATOM 678 N N . THR A 1 101 ? 46.223 61.288 15.745 1.00 42.77 101 THR A N 1
ATOM 679 C CA . THR A 1 101 ? 47.192 62.314 16.050 1.00 42.81 101 THR A CA 1
ATOM 680 C C . THR A 1 101 ? 47.842 62.898 14.770 1.00 44.49 101 THR A C 1
ATOM 681 O O . THR A 1 101 ? 47.900 64.136 14.583 1.00 45.09 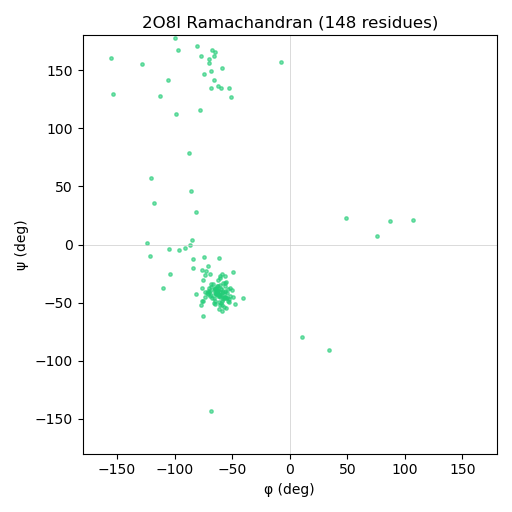101 THR A O 1
ATOM 685 N N . GLN A 1 102 ? 48.288 62.018 13.882 1.00 44.45 102 GLN A N 1
ATOM 686 C CA . GLN A 1 102 ? 48.915 62.448 12.656 1.00 46.50 102 GLN A CA 1
ATOM 687 C C . GLN A 1 102 ? 47.904 63.207 11.760 1.00 45.22 102 GLN A C 1
ATOM 688 O O . GLN A 1 102 ? 48.226 64.230 11.167 1.00 45.27 102 GLN A O 1
ATOM 694 N N . LEU A 1 103 ? 46.675 62.732 11.667 1.00 44.96 103 LEU A N 1
ATOM 695 C CA . LEU A 1 103 ? 45.757 63.390 10.740 1.00 44.79 103 LEU A CA 1
ATOM 696 C C . LEU A 1 103 ? 45.414 64.773 11.302 1.00 43.61 103 LEU A C 1
ATOM 697 O O . LEU A 1 103 ? 45.340 65.777 10.583 1.00 42.87 103 LEU A O 1
ATOM 702 N N . ASN A 1 104 ? 45.289 64.819 12.617 1.00 42.61 104 ASN A N 1
ATOM 703 C CA . ASN A 1 104 ? 45.068 66.060 13.271 1.00 41.59 104 ASN A CA 1
ATOM 704 C C . ASN A 1 104 ? 46.221 67.045 13.081 1.00 42.39 104 ASN A C 1
ATOM 705 O O . ASN A 1 104 ? 45.954 68.225 12.825 1.00 43.20 104 ASN A O 1
ATOM 710 N N . SER A 1 105 ? 47.484 66.589 13.177 1.00 42.16 105 SER A N 1
ATOM 711 C CA . SER A 1 105 ? 48.624 67.471 12.877 1.00 41.51 105 SER A CA 1
ATOM 712 C C . SER A 1 105 ? 48.577 67.994 11.468 1.00 41.21 105 SER A C 1
ATOM 713 O O . SER A 1 105 ? 48.819 69.167 11.258 1.00 41.77 105 SER A O 1
ATOM 716 N N . ALA A 1 106 ? 48.264 67.133 10.507 1.00 40.49 106 ALA A N 1
ATOM 717 C CA . ALA A 1 106 ? 48.230 67.547 9.100 1.00 40.60 106 ALA A CA 1
ATOM 718 C C . ALA A 1 106 ? 47.170 68.630 8.889 1.00 40.76 106 ALA A C 1
ATOM 719 O O . ALA A 1 106 ? 47.441 69.654 8.240 1.00 40.85 106 ALA A O 1
ATOM 721 N N . TYR A 1 107 ? 46.001 68.400 9.489 1.00 40.57 107 TYR A N 1
ATOM 722 C CA . TYR A 1 107 ? 44.850 69.270 9.370 1.00 41.23 107 TYR A CA 1
ATOM 723 C C . TYR A 1 107 ? 45.094 70.652 9.979 1.00 41.90 107 TYR A C 1
ATOM 724 O O . TYR A 1 107 ? 44.865 71.687 9.344 1.00 42.19 107 TYR A O 1
ATOM 733 N N . THR A 1 108 ? 45.555 70.669 11.218 1.00 42.65 108 THR A N 1
ATOM 734 C CA . THR A 1 108 ? 45.867 71.936 11.852 1.00 43.32 108 THR A CA 1
ATOM 735 C C . THR A 1 108 ? 46.996 72.678 11.104 1.00 42.95 108 THR A C 1
ATOM 736 O O . THR A 1 108 ? 46.986 73.906 11.041 1.00 42.58 108 THR A O 1
ATOM 740 N N . GLU A 1 109 ? 47.913 71.942 10.476 1.00 43.11 109 GLU A N 1
ATOM 741 C CA . GLU A 1 109 ? 48.980 72.584 9.719 1.00 42.58 109 GLU A CA 1
ATOM 742 C C . GLU A 1 109 ? 48.349 73.290 8.520 1.00 42.06 109 GLU A C 1
ATOM 743 O O . GLU A 1 109 ? 48.802 74.362 8.144 1.00 42.21 109 GLU A O 1
ATOM 749 N N . LYS A 1 110 ? 47.275 72.731 7.959 1.00 40.94 110 LYS A N 1
ATOM 750 C CA . LYS A 1 110 ? 46.598 73.356 6.817 1.00 39.89 110 LYS A CA 1
ATOM 751 C C . LYS A 1 110 ? 45.636 74.487 7.240 1.00 39.91 110 LYS A C 1
ATOM 752 O O . LYS A 1 110 ? 45.630 75.541 6.607 1.00 39.44 110 LYS A O 1
ATOM 758 N N . PHE A 1 111 ? 44.849 74.289 8.306 1.00 38.81 111 PHE A N 1
ATOM 759 C CA . PHE A 1 111 ? 43.780 75.242 8.654 1.00 38.08 111 PHE A CA 1
ATOM 760 C C . PHE A 1 111 ? 44.073 76.168 9.820 1.00 38.17 111 PHE A C 1
ATOM 761 O O . PHE A 1 111 ? 43.503 77.255 9.903 1.00 38.47 111 PHE A O 1
ATOM 769 N N . GLY A 1 112 ? 44.962 75.743 10.718 1.00 38.01 112 GLY A N 1
ATOM 770 C CA . GLY A 1 112 ? 45.375 76.564 11.858 1.00 37.35 112 GLY A CA 1
ATOM 771 C C . GLY A 1 112 ? 44.487 76.427 13.075 1.00 37.28 112 GLY A C 1
ATOM 772 O O . GLY A 1 112 ? 44.462 77.325 13.928 1.00 37.77 112 GLY A O 1
ATOM 773 N N . PHE A 1 113 ? 43.733 75.331 13.124 1.00 36.62 113 PHE A N 1
ATOM 774 C CA . PHE A 1 113 ? 42.949 74.928 14.291 1.00 36.74 113 PHE A CA 1
ATOM 775 C C . PHE A 1 113 ? 42.750 73.418 14.210 1.00 37.56 113 PHE A C 1
ATOM 776 O O . PHE A 1 113 ? 42.851 72.854 13.113 1.00 37.34 113 PHE A O 1
ATOM 784 N N . PRO A 1 114 ? 42.422 72.759 15.338 1.00 37.89 114 PRO A N 1
ATOM 785 C CA . PRO A 1 114 ? 42.300 71.303 15.317 1.00 38.48 114 PRO A CA 1
ATOM 786 C C . PRO A 1 114 ? 41.167 70.795 14.442 1.00 39.43 114 PRO A C 1
ATOM 787 O O . PRO A 1 114 ? 40.276 71.571 14.050 1.00 40.71 114 PRO A O 1
ATOM 791 N N . PHE A 1 115 ? 41.196 69.494 14.155 1.00 39.69 115 PHE A N 1
ATOM 792 C CA . PHE A 1 115 ? 40.128 68.826 13.449 1.00 39.12 115 PHE A CA 1
ATOM 793 C C . PHE A 1 115 ? 39.010 68.594 14.456 1.00 39.95 115 PHE A C 1
ATOM 794 O O . PHE A 1 115 ? 39.172 67.888 15.458 1.00 40.12 115 PHE A O 1
ATOM 802 N N . ILE A 1 116 ? 37.877 69.236 14.216 1.00 39.83 116 ILE A N 1
ATOM 803 C CA . ILE A 1 116 ? 36.797 69.222 15.171 1.00 38.93 116 ILE A CA 1
ATOM 804 C C . ILE A 1 116 ? 35.631 68.439 14.552 1.00 39.32 116 ILE A C 1
ATOM 805 O O . ILE A 1 116 ? 35.190 68.700 13.395 1.00 38.59 116 ILE A O 1
ATOM 810 N N . ILE A 1 117 ? 35.149 67.457 15.310 1.00 38.63 117 ILE A N 1
ATOM 811 C CA . ILE A 1 117 ? 34.089 66.623 14.801 1.00 38.50 117 ILE A CA 1
ATOM 812 C C . ILE A 1 117 ? 33.263 66.044 15.944 1.00 39.13 117 ILE A C 1
ATOM 813 O O . ILE A 1 117 ? 33.822 65.535 16.906 1.00 39.53 117 ILE A O 1
ATOM 818 N N . ALA A 1 118 ? 31.938 66.183 15.863 1.00 39.11 118 ALA A N 1
ATOM 819 C CA . ALA A 1 118 ? 31.038 65.496 16.791 1.00 38.92 118 ALA A CA 1
ATOM 820 C C . ALA A 1 118 ? 31.123 64.001 16.482 1.00 38.78 118 ALA A C 1
ATOM 821 O O . ALA A 1 118 ? 31.058 63.585 15.323 1.00 38.31 118 ALA A O 1
ATOM 823 N N . VAL A 1 119 ? 31.235 63.208 17.529 1.00 38.26 119 VAL A N 1
ATOM 824 C CA . VAL A 1 119 ? 31.693 61.850 17.412 1.00 38.57 119 VAL A CA 1
ATOM 825 C C . VAL A 1 119 ? 30.653 60.832 17.939 1.00 38.93 119 VAL A C 1
ATOM 826 O O . VAL A 1 119 ? 30.808 59.619 17.716 1.00 39.52 119 VAL A O 1
ATOM 830 N N . LYS A 1 120 ? 29.594 61.309 18.608 1.00 37.97 120 LYS A N 1
ATOM 831 C CA . LYS A 1 120 ? 28.525 60.423 19.082 1.00 38.29 120 LYS A CA 1
ATOM 832 C C . LYS A 1 120 ? 28.028 59.546 17.933 1.00 37.83 120 LYS A C 1
ATOM 833 O O . LYS A 1 120 ? 27.682 60.046 16.866 1.00 37.86 120 LYS A O 1
ATOM 839 N N . GLY A 1 121 ? 28.014 58.231 18.157 1.00 37.47 121 GLY A N 1
ATOM 840 C CA . GLY A 1 121 ? 27.541 57.282 17.153 1.00 36.97 121 GLY A CA 1
ATOM 841 C C . GLY A 1 121 ? 28.490 56.997 15.981 1.00 36.82 121 GLY A C 1
ATOM 842 O O . GLY A 1 121 ? 28.115 56.329 15.043 1.00 37.26 121 GLY A O 1
ATOM 843 N N . LEU A 1 122 ? 29.714 57.497 16.025 1.00 36.08 122 LEU A N 1
ATOM 844 C CA . LEU A 1 122 ? 30.590 57.424 14.873 1.00 35.36 122 LEU A CA 1
ATOM 845 C C . LEU A 1 122 ? 31.639 56.352 15.142 1.00 35.21 122 LEU A C 1
ATOM 846 O O . LEU A 1 122 ? 32.143 56.213 16.270 1.00 34.71 122 LEU A O 1
ATOM 851 N N . ASN A 1 123 ? 31.971 55.601 14.106 1.00 33.88 123 ASN A N 1
ATOM 852 C CA . ASN A 1 123 ? 33.040 54.647 14.235 1.00 33.53 123 ASN A CA 1
ATOM 853 C C . ASN A 1 123 ? 34.320 55.240 13.627 1.00 33.78 123 ASN A C 1
ATOM 854 O O . ASN A 1 123 ? 34.322 56.346 13.071 1.00 33.96 123 ASN A O 1
ATOM 859 N N . ARG A 1 124 ? 35.401 54.487 13.714 1.00 34.64 124 ARG A N 1
ATOM 860 C CA . ARG A 1 124 ? 36.684 54.893 13.155 1.00 35.28 124 ARG A CA 1
ATOM 861 C C . ARG A 1 124 ? 36.622 55.255 11.678 1.00 34.76 124 ARG A C 1
ATOM 862 O O . ARG A 1 124 ? 37.181 56.267 11.282 1.00 35.42 124 ARG A O 1
ATOM 870 N N . HIS A 1 125 ? 35.951 54.432 10.872 1.00 34.50 125 HIS A N 1
ATOM 871 C CA . HIS A 1 125 ? 35.751 54.744 9.462 1.00 34.77 125 HIS A CA 1
ATOM 872 C C . HIS A 1 125 ? 35.053 56.070 9.209 1.00 36.04 125 HIS A C 1
ATOM 873 O O . HIS A 1 125 ? 35.527 56.849 8.366 1.00 36.42 125 HIS A O 1
ATOM 880 N N . ASP A 1 126 ? 33.962 56.342 9.942 1.00 36.61 126 ASP A N 1
ATOM 881 C CA . ASP A 1 126 ? 33.243 57.609 9.783 1.00 38.10 126 ASP A CA 1
ATOM 882 C C . ASP A 1 126 ? 34.183 58.789 9.901 1.00 39.24 126 ASP A C 1
ATOM 883 O O . ASP A 1 126 ? 34.034 59.785 9.193 1.00 39.89 126 ASP A O 1
ATOM 888 N N . ILE A 1 127 ? 35.154 58.660 10.801 1.00 40.28 127 ILE A N 1
ATOM 889 C CA . ILE A 1 127 ? 36.053 59.758 11.104 1.00 40.88 127 ILE A CA 1
ATOM 890 C C . ILE A 1 127 ? 37.106 59.949 10.010 1.00 41.03 127 ILE A C 1
ATOM 891 O O . ILE A 1 127 ? 37.329 61.099 9.533 1.00 40.99 127 ILE A O 1
ATOM 896 N N . LEU A 1 128 ? 37.735 58.830 9.622 1.00 39.93 128 LEU A N 1
ATOM 897 C CA . LEU A 1 128 ? 38.639 58.817 8.487 1.00 39.05 128 LEU A CA 1
ATOM 898 C C . LEU A 1 128 ? 37.959 59.389 7.229 1.00 38.88 128 LEU A C 1
ATOM 899 O O . LEU A 1 128 ? 38.575 60.138 6.456 1.00 38.98 128 LEU A O 1
ATOM 904 N N . SER A 1 129 ? 36.679 59.079 7.054 1.00 38.31 129 SER A N 1
ATOM 905 C CA . SER A 1 129 ? 35.963 59.524 5.868 1.00 38.41 129 SER A CA 1
ATOM 906 C C . SER A 1 129 ? 35.860 61.048 5.877 1.00 38.61 129 SER A C 1
ATOM 907 O O . SER A 1 129 ? 36.161 61.713 4.879 1.00 38.59 129 SER A O 1
ATOM 910 N N . ALA A 1 130 ? 35.442 61.577 7.024 1.00 38.81 130 ALA A N 1
ATOM 911 C CA . ALA A 1 130 ? 35.327 63.001 7.242 1.00 38.87 130 ALA A CA 1
ATOM 912 C C . ALA A 1 130 ? 36.686 63.709 7.093 1.00 39.39 130 ALA A C 1
ATOM 913 O O . ALA A 1 130 ? 36.747 64.738 6.442 1.00 39.88 130 ALA A O 1
ATOM 915 N N A PHE A 1 131 ? 37.770 63.156 7.639 0.50 39.40 131 PHE A N 1
ATOM 916 N N B PHE A 1 131 ? 37.745 63.129 7.656 0.50 39.84 131 PHE A N 1
ATOM 917 C CA A PHE A 1 131 ? 39.065 63.790 7.416 0.50 39.76 131 PHE A CA 1
ATOM 918 C CA B PHE A 1 131 ? 39.101 63.642 7.504 0.50 40.55 131 PHE A CA 1
ATOM 919 C C A PHE A 1 131 ? 39.285 63.889 5.927 0.50 40.98 131 PHE A C 1
ATOM 920 C C B PHE A 1 131 ? 39.466 63.795 6.028 0.50 41.47 131 PHE A C 1
ATOM 921 O O A PHE A 1 131 ? 39.542 64.976 5.390 0.50 41.13 131 PHE A O 1
ATOM 922 O O B PHE A 1 131 ? 39.984 64.835 5.599 0.50 41.62 131 PHE A O 1
ATOM 937 N N . ASP A 1 132 ? 39.185 62.738 5.270 1.00 42.08 132 ASP A N 1
ATOM 938 C CA . ASP A 1 132 ? 39.386 62.633 3.821 1.00 43.83 132 ASP A CA 1
ATOM 939 C C . ASP A 1 132 ? 38.679 63.716 2.952 1.00 43.99 132 ASP A C 1
ATOM 940 O O . ASP A 1 132 ? 39.297 64.373 2.114 1.00 43.47 132 ASP A O 1
ATOM 945 N N . THR A 1 133 ? 37.371 63.863 3.159 1.00 43.63 133 THR A N 1
ATOM 946 C CA . THR A 1 133 ? 36.588 64.903 2.549 1.00 43.50 133 THR A CA 1
ATOM 947 C C . THR A 1 133 ? 37.116 66.284 2.984 1.00 43.44 133 THR A C 1
ATOM 948 O O . THR A 1 133 ? 37.379 67.143 2.145 1.00 44.01 133 THR A O 1
ATOM 952 N N . ARG A 1 134 ? 37.264 66.496 4.290 1.00 42.10 134 ARG A N 1
ATOM 953 C CA . ARG A 1 134 ? 37.451 67.856 4.810 1.00 41.21 134 ARG A CA 1
ATOM 954 C C . ARG A 1 134 ? 38.842 68.476 4.599 1.00 41.54 134 ARG A C 1
ATOM 955 O O . ARG A 1 134 ? 38.945 69.702 4.467 1.00 40.88 134 ARG A O 1
ATOM 963 N N . ILE A 1 135 ? 39.896 67.648 4.565 1.00 41.59 135 ILE A N 1
ATOM 964 C CA . ILE A 1 135 ? 41.243 68.161 4.342 1.00 41.97 135 ILE A CA 1
ATOM 965 C C . ILE A 1 135 ? 41.303 68.863 2.987 1.00 42.96 135 ILE A C 1
ATOM 966 O O . ILE A 1 135 ? 42.078 69.788 2.795 1.00 43.95 135 ILE A O 1
ATOM 971 N N . ASP A 1 136 ? 40.450 68.450 2.059 1.00 43.69 136 ASP A N 1
ATOM 972 C CA . ASP A 1 136 ? 40.437 69.018 0.707 1.00 44.29 136 ASP A CA 1
ATOM 973 C C . ASP A 1 136 ? 39.586 70.279 0.536 1.00 43.98 136 ASP A C 1
ATOM 974 O O . ASP A 1 136 ? 39.509 70.821 -0.572 1.00 44.30 136 ASP A O 1
ATOM 979 N N . ASN A 1 137 ? 38.935 70.740 1.598 1.00 42.78 137 ASN A N 1
ATOM 980 C CA . ASN A 1 137 ? 38.174 71.969 1.491 1.00 42.45 137 ASN A CA 1
ATOM 981 C C . ASN A 1 137 ? 39.064 73.202 1.597 1.00 41.53 137 ASN A C 1
ATOM 982 O O . ASN A 1 137 ? 40.246 73.081 1.909 1.00 41.43 137 ASN A O 1
ATOM 987 N N . ASN A 1 138 ? 38.498 74.374 1.324 1.00 40.58 138 ASN A N 1
ATOM 988 C CA . ASN A 1 138 ? 39.225 75.620 1.458 1.00 40.39 138 ASN A CA 1
ATOM 989 C C . ASN A 1 138 ? 38.887 76.226 2.825 1.00 40.52 138 ASN A C 1
ATOM 990 O O . ASN A 1 138 ? 37.933 75.794 3.480 1.00 40.40 138 ASN A O 1
ATOM 995 N N . ALA A 1 139 ? 39.652 77.235 3.232 1.00 40.47 139 ALA A N 1
ATOM 996 C CA . ALA A 1 139 ? 39.525 77.839 4.551 1.00 40.92 139 ALA A CA 1
ATOM 997 C C . ALA A 1 139 ? 38.094 78.248 4.942 1.00 41.44 139 ALA A C 1
ATOM 998 O O . ALA A 1 139 ? 37.699 78.076 6.114 1.00 41.57 139 ALA A O 1
ATOM 1000 N N . ALA A 1 140 ? 37.332 78.787 3.983 1.00 41.23 140 ALA A N 1
ATOM 1001 C CA . ALA A 1 140 ? 35.956 79.240 4.247 1.00 41.21 140 ALA A CA 1
ATOM 1002 C C . ALA A 1 140 ? 34.995 78.085 4.479 1.00 40.99 140 ALA A C 1
ATOM 1003 O O . ALA A 1 140 ? 34.137 78.194 5.352 1.00 41.77 140 ALA A O 1
ATOM 1005 N N . GLN A 1 141 ? 35.124 76.999 3.718 1.00 40.62 141 GLN A N 1
ATOM 1006 C CA . GLN A 1 141 ? 34.258 75.823 3.891 1.00 41.04 141 GLN A CA 1
ATOM 1007 C C . GLN A 1 141 ? 34.489 75.149 5.248 1.00 41.46 141 GLN A C 1
ATOM 1008 O O . GLN A 1 141 ? 33.526 74.908 5.993 1.00 42.19 141 GLN A O 1
ATOM 1014 N N . GLU A 1 142 ? 35.756 74.882 5.572 1.00 41.05 142 GLU A N 1
ATOM 1015 C CA . GLU A 1 142 ? 36.148 74.316 6.866 1.00 41.13 142 GLU A CA 1
ATOM 1016 C C . GLU A 1 142 ? 35.791 75.172 8.066 1.00 41.15 142 GLU A C 1
ATOM 1017 O O . GLU A 1 142 ? 35.593 74.665 9.165 1.00 40.96 142 GLU A O 1
ATOM 1023 N N . PHE A 1 143 ? 35.738 76.470 7.869 1.00 41.11 143 PHE A N 1
ATOM 1024 C CA . PHE A 1 143 ? 35.349 77.329 8.950 1.00 41.53 143 PHE A CA 1
ATOM 1025 C C . PHE A 1 143 ? 33.851 77.181 9.159 1.00 41.96 143 PHE A C 1
ATOM 1026 O O . PHE A 1 143 ? 33.404 77.077 10.297 1.00 42.66 143 PHE A O 1
ATOM 1034 N N . ALA A 1 144 ? 33.085 77.111 8.074 1.00 41.78 144 ALA A N 1
ATOM 1035 C CA . ALA A 1 144 ? 31.662 76.801 8.196 1.00 42.13 144 ALA A CA 1
ATOM 1036 C C . ALA A 1 144 ? 31.443 75.430 8.886 1.00 42.26 144 ALA A C 1
ATOM 1037 O O . ALA A 1 144 ? 30.713 75.347 9.861 1.00 42.54 144 ALA A O 1
ATOM 1039 N N . THR A 1 145 ? 32.095 74.378 8.393 1.00 42.16 145 THR A N 1
ATOM 1040 C CA . THR A 1 145 ? 31.956 73.040 8.964 1.00 42.22 145 THR A CA 1
ATOM 1041 C C . THR A 1 145 ? 32.378 72.978 10.437 1.00 42.91 145 THR A C 1
ATOM 1042 O O . THR A 1 145 ? 31.610 72.474 11.257 1.00 43.77 145 THR A O 1
ATOM 1046 N N . ALA A 1 146 ? 33.575 73.492 10.759 1.00 42.45 146 ALA A N 1
ATOM 1047 C CA . ALA A 1 146 ? 34.130 73.429 12.115 1.00 41.64 146 ALA A CA 1
ATOM 1048 C C . ALA A 1 146 ? 33.242 74.134 13.094 1.00 42.39 146 ALA A C 1
ATOM 1049 O O . ALA A 1 146 ? 32.970 73.591 14.142 1.00 43.34 146 ALA A O 1
ATOM 1051 N N . THR A 1 147 ? 32.768 75.332 12.751 1.00 42.73 147 THR A N 1
ATOM 1052 C CA . THR A 1 147 ? 31.861 76.076 13.630 1.00 42.19 147 THR A CA 1
ATOM 1053 C C . THR A 1 147 ? 30.540 75.328 13.829 1.00 42.18 147 THR A C 1
ATOM 1054 O O . THR A 1 147 ? 29.959 75.370 14.917 1.00 42.37 147 THR A O 1
ATOM 1058 N N . GLY A 1 148 ? 30.075 74.659 12.775 1.00 42.01 148 GLY A N 1
ATOM 1059 C CA . GLY A 1 148 ? 28.864 73.838 12.830 1.00 41.76 148 GLY A CA 1
ATOM 1060 C C . GLY A 1 148 ? 29.068 72.692 13.801 1.00 42.21 148 GLY A C 1
ATOM 1061 O O . GLY A 1 148 ? 28.186 72.377 14.583 1.00 42.74 148 GLY A O 1
ATOM 1062 N N . GLN A 1 149 ? 30.252 72.082 13.759 1.00 41.50 149 GLN A N 1
ATOM 1063 C CA . GLN A 1 149 ? 30.570 70.949 14.595 1.00 40.88 149 GLN A CA 1
ATOM 1064 C C . GLN A 1 149 ? 30.706 71.335 16.079 1.00 40.90 149 GLN A C 1
ATOM 1065 O O . GLN A 1 149 ? 30.279 70.594 16.954 1.00 41.23 149 GLN A O 1
ATOM 1071 N N . VAL A 1 150 ? 31.317 72.481 16.343 1.00 40.38 150 VAL A N 1
ATOM 1072 C CA . VAL A 1 150 ? 31.465 73.012 17.682 1.00 40.46 150 VAL A CA 1
ATOM 1073 C C . VAL A 1 150 ? 30.069 73.197 18.328 1.00 41.55 150 VAL A C 1
ATOM 1074 O O . VAL A 1 150 ? 29.870 72.959 19.526 1.00 41.87 150 VAL A O 1
ATOM 1078 N N . GLU A 1 151 ? 29.094 73.529 17.512 1.00 41.93 151 GLU A N 1
ATOM 1079 C CA . GLU A 1 151 ? 27.775 73.756 18.015 1.00 43.44 151 GLU A CA 1
ATOM 1080 C C . GLU A 1 151 ? 26.860 72.583 18.402 1.00 43.61 151 GLU A C 1
ATOM 1081 O O . GLU A 1 151 ? 26.350 72.555 19.526 1.00 44.97 151 GLU A O 1
ATOM 1087 N N . LYS A 1 152 ? 26.635 71.588 17.555 1.00 42.96 152 LYS A N 1
ATOM 1088 C CA . LYS A 1 152 ? 26.989 70.232 17.690 1.00 41.64 152 LYS A CA 1
ATOM 1089 C C . LYS A 1 152 ? 27.503 69.606 18.938 1.00 41.16 152 LYS A C 1
ATOM 1090 O O . LYS A 1 152 ? 26.743 68.932 19.633 1.00 41.63 152 LYS A O 1
ATOM 1096 N N . ILE A 1 153 ? 28.780 69.792 19.213 1.00 38.98 153 ILE A N 1
ATOM 1097 C CA . ILE A 1 153 ? 29.348 69.289 20.410 1.00 36.26 153 ILE A CA 1
ATOM 1098 C C . ILE A 1 153 ? 28.689 69.974 21.642 1.00 35.19 153 ILE A C 1
ATOM 1099 O O . ILE A 1 153 ? 28.374 69.308 22.650 1.00 34.05 153 ILE A O 1
ATOM 1104 N N . ALA A 1 154 ? 28.426 71.276 21.521 1.00 33.30 154 ALA A N 1
ATOM 1105 C CA . ALA A 1 154 ? 27.775 72.024 22.595 1.00 32.51 154 ALA A CA 1
ATOM 1106 C C . ALA A 1 154 ? 26.459 71.345 22.935 1.00 31.69 154 ALA A C 1
ATOM 1107 O O . ALA A 1 154 ? 26.148 71.104 24.131 1.00 31.09 154 ALA A O 1
ATOM 1109 N N . TRP A 1 155 ? 25.720 70.987 21.891 1.00 30.04 155 TRP A N 1
ATOM 1110 C CA . TRP A 1 155 ? 24.450 70.335 22.087 1.00 30.16 155 TRP A CA 1
ATOM 1111 C C . TRP A 1 155 ? 24.627 69.018 22.814 1.00 30.41 155 TRP A C 1
ATOM 1112 O O . TRP A 1 155 ? 23.918 68.723 23.799 1.00 31.07 155 TRP A O 1
ATOM 1123 N N . LEU A 1 156 ? 25.562 68.215 22.325 1.00 30.16 156 LEU A N 1
ATOM 1124 C CA . LEU A 1 156 ? 25.806 66.906 22.912 1.00 30.48 156 LEU A CA 1
ATOM 1125 C C . LEU A 1 156 ? 26.228 67.028 24.378 1.00 29.83 156 LEU A C 1
ATOM 1126 O O . LEU A 1 156 ? 25.786 66.240 25.233 1.00 30.01 156 LEU A O 1
ATOM 1131 N N . ARG A 1 157 ? 27.065 68.015 24.671 1.00 28.70 157 ARG A N 1
ATOM 1132 C CA . ARG A 1 157 ? 27.474 68.236 26.064 1.00 28.56 157 ARG A CA 1
ATOM 1133 C C . ARG A 1 157 ? 26.287 68.570 26.949 1.00 27.51 157 ARG A C 1
ATOM 1134 O O . ARG A 1 157 ? 26.027 67.844 27.930 1.00 27.28 157 ARG A O 1
ATOM 1142 N N . LEU A 1 158 ? 25.550 69.616 26.561 1.00 26.67 158 LEU A N 1
ATOM 1143 C CA . LEU A 1 158 ? 24.323 70.035 27.254 1.00 25.90 158 LEU A CA 1
ATOM 1144 C C . LEU A 1 158 ? 23.283 68.944 27.410 1.00 26.16 158 LEU A C 1
ATOM 1145 O O . LEU A 1 158 ? 22.725 68.801 28.496 1.00 26.01 158 LEU A O 1
ATOM 1150 N N . ALA A 1 159 ? 23.066 68.138 26.361 1.00 26.35 159 ALA A N 1
ATOM 1151 C CA . ALA A 1 159 ? 22.179 66.979 26.466 1.00 26.54 159 ALA A CA 1
ATOM 1152 C C . ALA A 1 159 ? 22.581 65.938 27.534 1.00 27.27 159 ALA A C 1
ATOM 1153 O O . ALA A 1 159 ? 21.728 65.210 28.027 1.00 27.45 159 ALA A O 1
ATOM 1155 N N . SER A 1 160 ? 23.859 65.839 27.898 1.00 28.63 160 SER A N 1
ATOM 1156 C CA . SER A 1 160 ? 24.230 64.907 28.974 1.00 29.82 160 SER A CA 1
ATOM 1157 C C . SER A 1 160 ? 23.990 65.506 30.371 1.00 30.40 160 SER A C 1
ATOM 1158 O O . SER A 1 160 ? 23.816 64.763 31.339 1.00 30.50 160 SER A O 1
ATOM 1169 N N . LEU A 1 162 ? 21.516 67.981 31.110 1.00 29.09 162 LEU A N 1
ATOM 1170 C CA . LEU A 1 162 ? 20.245 68.688 31.275 1.00 27.21 162 LEU A CA 1
ATOM 1171 C C . LEU A 1 162 ? 19.115 67.872 30.665 1.00 27.32 162 LEU A C 1
ATOM 1172 O O . LEU A 1 162 ? 19.375 67.091 29.777 1.00 27.52 162 LEU A O 1
ATOM 1177 N N . PRO A 1 163 ? 17.859 68.070 31.091 1.00 27.79 163 PRO A N 1
ATOM 1178 C CA . PRO A 1 163 ? 16.829 67.395 30.290 1.00 28.71 163 PRO A CA 1
ATOM 1179 C C . PRO A 1 163 ? 16.771 68.109 28.946 1.00 29.94 163 PRO A C 1
ATOM 1180 O O . PRO A 1 163 ? 17.186 69.279 28.849 1.00 29.78 163 PRO A O 1
ATOM 1184 N N . GLU A 1 164 ? 16.299 67.425 27.910 1.00 31.30 164 GLU A N 1
ATOM 1185 C CA . GLU A 1 164 ? 16.430 67.972 26.553 1.00 33.61 164 GLU A CA 1
ATOM 1186 C C . GLU A 1 164 ? 15.497 69.137 26.228 1.00 33.56 164 GLU A C 1
ATOM 1187 O O . GLU A 1 164 ? 15.953 70.129 25.661 1.00 34.64 164 GLU A O 1
ATOM 1193 N N . GLY A 1 165 ? 14.218 69.025 26.584 1.00 33.41 165 GLY A N 1
ATOM 1194 C CA . GLY A 1 165 ? 13.256 70.104 26.361 1.00 34.26 165 GLY A CA 1
ATOM 1195 C C . GLY A 1 165 ? 12.228 69.864 25.262 1.00 34.38 165 GLY A C 1
ATOM 1196 O O . GLY A 1 165 ? 12.588 69.504 24.137 1.00 35.10 165 GLY A O 1
#

Nearest PDB structures (foldseek):
  2o8i-assembly1_A-2  TM=1.007E+00  e=2.859E-23  Agrobacterium fabrum str. C58
  5z5m-assembly1_A  TM=8.822E-01  e=5.341E-09  Phaeodactylum tricornutum CCAP 1055/1
  2o74-assembly3_F  TM=8.589E-01  e=3.994E-08  Danio rerio
  3o7j-assembly1_A  TM=7.621E-01  e=9.442E-05  Klebsiella pneumoniae subsp. p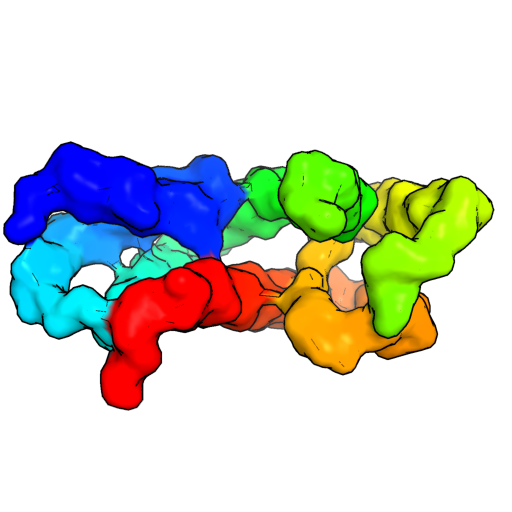neumoniae MGH 78578
  3o7k-assembly1_A  TM=7.799E-01  e=9.442E-05  Klebsiella pneumoniae subsp. pneumoniae MGH 78578

Sequence (153 aa):
VTREEFVARFGGVFEHSPFIAERAYDAGGAGLELTAKAVHGALCAQFRVASEAERLGVLRAHPDLAGKLAIAGELTGLDRLSPQEHARFTQLNSAYTEKFGFPFIIAVKGLNRHDILSAFFDTRIDNNAAQEFATATGQVEKIAWLRLASLPEG

InterPro domains:
  IPR017580 2-oxo-4-hydroxy-4-carboxy-5-ureidoimidazoline decarboxylase, type 1 [TIGR03164] (4-161)
  IPR018020 Oxo-4-hydroxy-4-carboxy-5-ureidoimidazoline decarboxylase [PF09349] (3-159)
  IPR036778 Oxo-4-hydroxy-4-carboxy-5-ureidoimidazoline decarboxylase superfamily [G3DSA:1.10.3330.10] (1-165)
  IPR036778 Oxo-4-hydroxy-4-carboxy-5-ureidoimidazoline decarboxylase superfamily [SSF158694] (3-163)

B-factor: mean 39.14, std 7.64, range [13.63, 65.55]

Organism: Agrobacterium fabrum (strain C58 / ATCC 33970) (NCBI:txid176299)